Protein AF-A0A7V5J1B9-F1 (afdb_monomer)

Secondary structure (DSSP, 8-state):
-HHHHTSPTT-EEEEE-PPPPSSHHHHHH-GGGG-TT------HHHHHHHHHHTT-EEEEEETTTEEEEE---

Foldseek 3Di:
DVVLVPADAFGKDKFWAAAADPDPVRNVPDPVVVPPVDDDHDHPVNVQVVQVVSQWHFPDDDPRTMTMITRHD

Radius of gyration: 13.91 Å; Cα contacts (8 Å, |Δi|>4): 96; chains: 1; bounding box: 31×19×36 Å

Solvent-accessible surface area (backbone at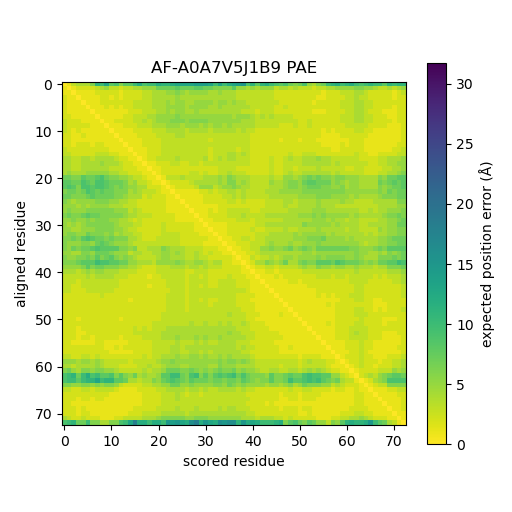oms only — not comparable to full-atom values): 4437 Å² total; per-residue (Å²): 100,70,74,58,66,73,46,55,72,64,26,76,49,78,48,80,52,74,52,72,60,92,45,68,70,60,40,71,71,35,66,71,77,70,38,88,88,60,88,81,89,56,48,77,66,52,51,46,52,53,22,57,75,52,65,29,41,71,74,47,70,52,79,69,36,33,39,33,33,33,27,70,115

Nearest PDB structures (foldseek):
  8zc7-assembly1_A  TM=7.137E-01  e=3.635E-01  Streptomyces caespitosus
  8bii-assembly3_G-2  TM=6.703E-01  e=2.465E-01  Photorhabdus laumondii subsp. laumondii TTO1
  2vz9-assembly1_B  TM=6.816E-01  e=6.508E-01  Sus scrofa
  3l8d-assembly1_A-2  TM=5.597E-01  e=6.100E-01  Bacillus thuringiensis str. Al Hakam
  3i64-assembly1_A  TM=5.803E-01  e=1.610E+00  Streptomyces carzinostaticus subsp. neocarzinostaticus

Structure (mmCIF, N/CA/C/O backbone):
data_AF-A0A7V5J1B9-F1
#
_entry.id   AF-A0A7V5J1B9-F1
#
loop_
_atom_site.group_PDB
_atom_site.id
_atom_site.type_symbol
_atom_site.label_atom_id
_atom_site.label_alt_id
_atom_site.label_comp_id
_atom_site.label_asym_id
_atom_site.label_entity_id
_atom_site.label_seq_id
_atom_site.pdbx_PDB_ins_code
_atom_site.Cartn_x
_atom_site.Cartn_y
_atom_site.Cartn_z
_atom_site.occupancy
_atom_site.B_iso_or_equiv
_atom_site.auth_seq_id
_atom_site.auth_comp_id
_atom_site.auth_asym_id
_atom_site.auth_atom_id
_atom_site.pdbx_PDB_model_num
ATOM 1 N N . GLU A 1 1 ? -12.669 2.259 0.481 1.00 76.56 1 GLU A N 1
ATOM 2 C CA . GLU A 1 1 ? -13.672 2.468 1.548 1.00 76.56 1 GLU A CA 1
ATOM 3 C C . GLU A 1 1 ? -14.134 1.152 2.168 1.00 76.56 1 GLU A C 1
ATOM 5 O O . GLU A 1 1 ? -14.036 1.028 3.378 1.00 76.56 1 GLU A O 1
ATOM 10 N N . GLU A 1 2 ? -14.516 0.140 1.380 1.00 94.69 2 GLU A N 1
ATOM 11 C CA . GLU A 1 2 ? -15.010 -1.159 1.890 1.00 94.69 2 GLU A CA 1
ATOM 12 C C . GLU A 1 2 ? -14.083 -1.844 2.913 1.00 94.69 2 GLU A C 1
ATOM 14 O O . GLU A 1 2 ? -14.499 -2.110 4.040 1.00 94.69 2 GLU A O 1
ATOM 19 N N . LEU A 1 3 ? -12.805 -2.064 2.571 1.00 96.44 3 LEU A N 1
ATOM 20 C CA . LEU A 1 3 ? -11.847 -2.713 3.482 1.00 96.44 3 LEU A CA 1
ATOM 21 C C . LEU A 1 3 ? -11.605 -1.903 4.765 1.00 96.44 3 LEU A C 1
ATOM 23 O O . LEU A 1 3 ? -11.493 -2.480 5.840 1.00 96.44 3 LEU A O 1
ATOM 27 N N . ALA A 1 4 ? -11.549 -0.572 4.668 1.00 96.00 4 ALA A N 1
ATOM 28 C CA . ALA A 1 4 ? -11.372 0.309 5.826 1.00 96.00 4 ALA A CA 1
ATOM 29 C C . ALA A 1 4 ? -12.623 0.336 6.728 1.00 96.00 4 ALA A C 1
ATOM 31 O O . ALA A 1 4 ? -12.521 0.409 7.957 1.00 96.00 4 ALA A O 1
ATOM 32 N N . GLY A 1 5 ? -13.809 0.243 6.121 1.00 96.31 5 GLY A N 1
ATOM 33 C CA . GLY A 1 5 ? -15.089 0.140 6.816 1.00 96.31 5 GLY A CA 1
ATOM 34 C C . GLY A 1 5 ? -15.239 -1.166 7.595 1.00 96.31 5 GLY A C 1
ATOM 35 O O . GLY A 1 5 ? -15.819 -1.158 8.675 1.00 96.31 5 GLY A O 1
ATOM 36 N N . ALA A 1 6 ? -14.651 -2.259 7.100 1.00 97.12 6 ALA A N 1
ATOM 37 C CA . ALA A 1 6 ? -14.679 -3.565 7.758 1.00 97.12 6 ALA A CA 1
ATOM 38 C C . ALA A 1 6 ? -13.756 -3.677 8.991 1.00 97.12 6 ALA A C 1
ATOM 40 O O . ALA A 1 6 ? -13.850 -4.648 9.741 1.00 97.12 6 ALA A O 1
ATOM 41 N N . LEU A 1 7 ? -12.858 -2.712 9.216 1.00 97.56 7 LEU A N 1
ATOM 42 C CA . LEU A 1 7 ? -11.974 -2.706 10.383 1.00 97.56 7 LEU A CA 1
ATOM 43 C C . LEU A 1 7 ? -12.685 -2.159 11.625 1.00 97.56 7 LEU A C 1
ATOM 45 O O . LEU A 1 7 ? -13.306 -1.092 11.583 1.00 97.56 7 LEU A O 1
ATOM 49 N N . ASN A 1 8 ? -12.483 -2.825 12.762 1.00 97.31 8 ASN A N 1
ATOM 50 C CA . ASN A 1 8 ? -12.743 -2.236 14.076 1.00 97.31 8 ASN A CA 1
ATOM 51 C C . ASN A 1 8 ? -11.756 -1.089 14.366 1.00 97.31 8 ASN A C 1
ATOM 53 O O . ASN A 1 8 ? -10.676 -1.030 13.772 1.00 97.31 8 ASN A O 1
ATOM 57 N N . GLN A 1 9 ? -12.107 -0.208 15.306 1.00 97.00 9 GLN A N 1
ATOM 58 C CA . GLN A 1 9 ? -11.178 0.792 15.845 1.00 97.00 9 GLN A CA 1
ATOM 59 C C . GLN A 1 9 ? -9.921 0.120 16.412 1.00 97.00 9 GLN A C 1
ATOM 61 O O . GLN A 1 9 ? -10.012 -0.932 17.047 1.00 97.00 9 GLN A O 1
ATOM 66 N N . GLY A 1 10 ? -8.749 0.695 16.134 1.00 97.12 10 GLY A N 1
ATOM 67 C CA . GLY A 1 10 ? -7.450 0.088 16.445 1.00 97.12 10 GLY A CA 1
ATOM 68 C C . GLY A 1 10 ? -7.062 -1.090 15.538 1.00 97.12 10 GLY A C 1
ATOM 69 O O . GLY A 1 10 ? -6.058 -1.759 15.777 1.00 97.12 10 GLY A O 1
ATOM 70 N N . GLY A 1 11 ? -7.870 -1.401 14.519 1.00 97.50 11 GLY A N 1
ATOM 71 C CA . GLY A 1 11 ? -7.642 -2.511 13.600 1.00 97.50 11 GLY A CA 1
ATOM 72 C C . GLY A 1 11 ? -6.496 -2.261 12.619 1.00 97.50 11 GLY A C 1
ATOM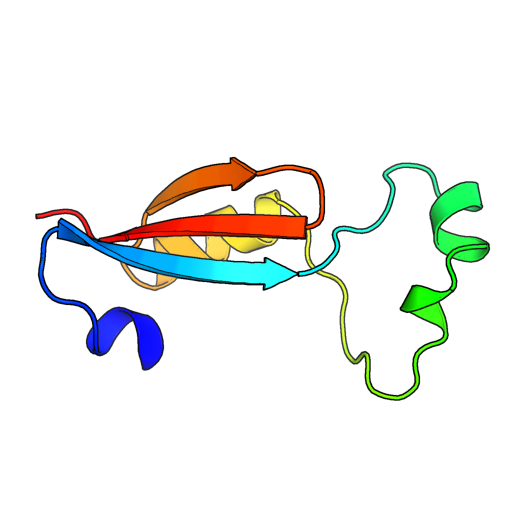 73 O O . GLY A 1 11 ? -6.138 -1.122 12.314 1.00 97.50 11 GLY A O 1
ATOM 74 N N . TYR A 1 12 ? -5.954 -3.349 12.070 1.00 97.50 12 TYR A N 1
ATOM 75 C CA . TYR A 1 12 ? -4.875 -3.312 11.084 1.00 97.50 12 TYR A CA 1
ATOM 76 C C . TYR A 1 12 ? -5.329 -3.888 9.747 1.00 97.50 12 TYR A C 1
ATOM 78 O O . TYR A 1 12 ? -5.996 -4.921 9.700 1.00 97.50 12 TYR A O 1
ATOM 86 N N . LEU A 1 13 ? -4.897 -3.254 8.659 1.00 97.62 13 LEU A N 1
ATOM 87 C CA . LEU A 1 13 ? -5.016 -3.776 7.300 1.00 97.62 13 LEU A CA 1
ATOM 88 C C . LEU A 1 13 ? -3.613 -3.927 6.718 1.00 97.62 13 LEU A C 1
ATOM 90 O O . LEU A 1 13 ? -2.824 -2.987 6.741 1.00 97.62 13 LEU A O 1
ATOM 94 N N . ILE A 1 14 ? -3.294 -5.110 6.202 1.00 96.75 14 ILE A N 1
ATOM 95 C CA . ILE A 1 14 ? -1.979 -5.420 5.636 1.00 96.75 14 ILE A CA 1
ATOM 96 C C . ILE A 1 14 ? -2.172 -5.701 4.152 1.00 96.75 14 ILE A C 1
ATOM 98 O O . ILE A 1 14 ? -2.898 -6.623 3.786 1.00 96.75 14 ILE A O 1
ATOM 102 N N . VAL A 1 15 ? -1.532 -4.901 3.304 1.00 95.69 15 VAL A N 1
ATOM 103 C CA . VAL A 1 15 ? -1.609 -5.035 1.846 1.00 95.69 15 VAL A CA 1
ATOM 104 C C . VAL A 1 15 ? -0.227 -5.363 1.309 1.00 95.69 15 VAL A C 1
ATOM 106 O O . VAL A 1 15 ? 0.737 -4.654 1.592 1.00 95.69 15 VAL A O 1
ATOM 109 N N . MET A 1 16 ? -0.136 -6.431 0.521 1.00 94.00 16 MET A N 1
ATOM 110 C CA . MET A 1 16 ? 1.073 -6.773 -0.220 1.00 94.00 16 MET A CA 1
ATOM 111 C C . MET A 1 16 ? 0.999 -6.152 -1.618 1.00 94.00 16 MET A C 1
ATOM 113 O O . MET A 1 16 ? 0.009 -6.324 -2.323 1.00 94.00 16 MET A O 1
ATOM 117 N N . THR A 1 17 ? 2.031 -5.418 -2.012 1.00 90.94 17 THR A N 1
ATOM 118 C CA . THR A 1 17 ? 2.160 -4.783 -3.330 1.00 90.94 17 THR A CA 1
ATOM 119 C C . THR A 1 17 ? 3.623 -4.516 -3.607 1.00 90.94 17 THR A C 1
ATOM 121 O O . THR A 1 17 ? 4.304 -4.060 -2.708 1.00 90.94 17 THR A O 1
ATOM 124 N N . GLN A 1 18 ? 4.115 -4.714 -4.827 1.00 90.31 18 GLN A N 1
ATOM 125 C CA . GLN A 1 18 ? 5.506 -4.390 -5.148 1.00 90.31 18 GLN A CA 1
ATOM 126 C C . GLN A 1 18 ? 5.622 -2.949 -5.656 1.00 90.31 18 GLN A C 1
ATOM 128 O O . GLN A 1 18 ? 4.936 -2.571 -6.608 1.00 90.31 18 GLN A O 1
ATOM 133 N N . PHE A 1 19 ? 6.468 -2.137 -5.022 1.00 91.25 19 PHE A N 1
ATOM 134 C CA . PHE A 1 19 ? 6.688 -0.759 -5.459 1.00 91.25 19 PHE A CA 1
ATOM 135 C C . PHE A 1 19 ? 7.670 -0.689 -6.635 1.00 91.25 19 PHE A C 1
ATOM 137 O O . PHE A 1 19 ? 8.659 -1.424 -6.646 1.00 91.25 19 PHE A O 1
ATOM 144 N N . PRO A 1 20 ? 7.433 0.197 -7.622 1.00 90.19 20 PRO A N 1
ATOM 145 C CA . PRO A 1 20 ? 8.377 0.403 -8.707 1.00 90.19 20 PRO A CA 1
ATOM 146 C C . PRO A 1 20 ? 9.692 0.980 -8.174 1.00 90.19 20 PRO A C 1
ATOM 148 O O . PRO A 1 20 ? 9.708 1.780 -7.233 1.00 90.19 20 PRO A O 1
ATOM 151 N N . SER A 1 21 ? 10.797 0.593 -8.814 1.00 87.75 21 SER A N 1
ATOM 152 C CA . SER A 1 21 ? 12.102 1.213 -8.577 1.00 87.75 21 SER A CA 1
ATOM 153 C C . SER A 1 21 ? 12.050 2.721 -8.846 1.00 87.75 21 SER A C 1
ATOM 155 O O . SER A 1 21 ? 11.276 3.190 -9.677 1.00 87.75 21 SER A O 1
ATOM 157 N N . LYS A 1 22 ? 12.913 3.483 -8.165 1.00 86.19 22 LYS A N 1
ATOM 158 C CA . LYS A 1 22 ? 13.108 4.917 -8.435 1.00 86.19 22 LYS A CA 1
ATOM 159 C C . LYS A 1 22 ? 13.960 5.189 -9.682 1.00 86.19 22 LYS A C 1
ATOM 161 O O . LYS A 1 22 ? 14.029 6.336 -10.101 1.00 86.19 22 LYS A O 1
ATOM 166 N N . SER A 1 23 ? 14.649 4.176 -10.211 1.00 93.25 23 SER A N 1
ATOM 167 C CA . SER A 1 23 ? 15.404 4.268 -11.467 1.00 93.25 23 SER A CA 1
ATOM 168 C C . SER A 1 23 ? 14.517 3.822 -12.620 1.00 93.25 23 SER A C 1
ATOM 170 O O . SER A 1 23 ? 13.940 2.731 -12.575 1.00 93.25 23 SER A O 1
ATOM 172 N N . ASP A 1 24 ? 14.460 4.653 -13.655 1.00 91.94 24 ASP A N 1
ATOM 173 C CA . ASP A 1 24 ? 13.716 4.364 -14.876 1.00 91.94 24 ASP A CA 1
ATOM 174 C C . ASP A 1 24 ? 14.291 3.131 -15.578 1.00 91.94 24 ASP A C 1
ATOM 176 O O . ASP A 1 24 ? 13.536 2.272 -16.020 1.00 91.94 24 ASP A O 1
ATOM 180 N N . GLU A 1 25 ? 15.615 2.973 -15.609 1.00 95.19 25 GLU A N 1
ATOM 181 C CA . GLU A 1 25 ? 16.276 1.807 -16.203 1.00 95.19 25 GLU A CA 1
ATOM 182 C C . GLU A 1 25 ? 15.855 0.514 -15.496 1.00 95.19 25 GLU A C 1
ATOM 184 O O . GLU A 1 25 ? 15.449 -0.455 -16.141 1.00 95.19 25 GLU A O 1
ATOM 189 N N . ALA A 1 26 ? 15.885 0.522 -14.161 1.00 93.00 26 ALA A N 1
ATOM 190 C CA . ALA A 1 26 ? 15.465 -0.617 -13.354 1.00 93.00 26 ALA A CA 1
ATOM 191 C C . ALA A 1 26 ? 13.963 -0.905 -13.508 1.00 93.00 26 ALA A C 1
ATOM 193 O O . ALA A 1 26 ? 13.565 -2.066 -13.558 1.00 93.00 26 ALA A O 1
ATOM 194 N N . PHE A 1 27 ? 13.122 0.129 -13.607 1.00 91.94 27 PHE A N 1
ATOM 195 C CA . PHE A 1 27 ? 11.688 -0.034 -13.850 1.00 91.94 27 PHE A CA 1
ATOM 196 C C . PHE A 1 27 ? 11.394 -0.597 -15.249 1.00 91.94 27 PHE A C 1
ATOM 198 O O . PHE A 1 27 ? 10.515 -1.448 -15.407 1.00 91.94 27 PHE A O 1
ATOM 205 N N . LEU A 1 28 ? 12.140 -0.166 -16.268 1.00 92.94 28 LEU A N 1
ATOM 206 C CA . LEU A 1 28 ? 11.986 -0.646 -17.639 1.00 92.94 28 LEU A CA 1
ATOM 207 C C . LEU A 1 28 ? 12.378 -2.124 -17.779 1.00 92.94 28 LEU A C 1
ATOM 209 O O . LEU A 1 28 ? 11.688 -2.856 -18.494 1.00 92.94 28 LEU A O 1
ATOM 213 N N . ASP A 1 29 ? 13.412 -2.587 -17.079 1.00 94.75 29 ASP A N 1
ATOM 214 C CA . ASP A 1 29 ? 13.824 -3.999 -17.110 1.00 94.75 29 ASP A CA 1
ATOM 215 C C . ASP A 1 29 ? 12.965 -4.910 -16.207 1.00 94.75 29 ASP A C 1
ATOM 217 O O . ASP A 1 29 ? 12.897 -6.132 -16.377 1.00 94.75 29 ASP A O 1
ATOM 221 N N . TRP A 1 30 ? 12.220 -4.329 -15.268 1.00 93.06 30 TRP A N 1
ATOM 222 C CA . TRP A 1 30 ? 11.458 -5.077 -14.275 1.00 93.06 30 TRP A CA 1
ATOM 223 C C . TRP A 1 30 ? 10.399 -6.008 -14.889 1.00 93.06 30 TRP A C 1
ATOM 225 O O . TRP A 1 30 ? 9.584 -5.621 -15.731 1.00 93.06 30 TRP A O 1
ATOM 235 N N . TRP A 1 31 ? 10.387 -7.270 -14.449 1.00 91.62 31 TRP A N 1
ATOM 236 C CA . TRP A 1 31 ? 9.434 -8.280 -14.921 1.00 91.62 31 TRP A CA 1
ATOM 237 C C . TRP A 1 31 ?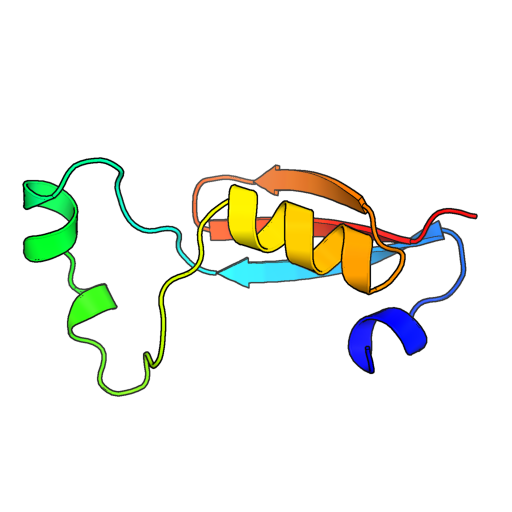 7.985 -7.929 -14.564 1.00 91.62 31 TRP A C 1
ATOM 239 O O . TRP A 1 31 ? 7.093 -8.179 -15.369 1.00 91.62 31 TRP A O 1
ATOM 249 N N . TYR A 1 32 ? 7.752 -7.297 -13.409 1.00 90.88 32 TYR A N 1
ATOM 250 C CA . TYR A 1 32 ? 6.400 -7.017 -12.918 1.00 90.88 32 TYR A CA 1
ATOM 251 C C . TYR A 1 32 ? 5.661 -5.992 -13.792 1.00 90.88 32 TYR A C 1
ATOM 253 O O . TYR A 1 32 ? 4.447 -6.062 -13.939 1.00 90.88 32 TYR A O 1
ATOM 261 N N . ARG A 1 33 ? 6.401 -5.114 -14.489 1.00 91.88 33 ARG A N 1
ATOM 262 C CA . ARG A 1 33 ? 5.878 -4.225 -15.546 1.00 91.88 33 ARG A CA 1
ATOM 263 C C . ARG A 1 33 ? 5.248 -4.969 -16.721 1.00 91.88 33 ARG A C 1
ATOM 265 O O . ARG A 1 33 ? 4.392 -4.418 -17.404 1.00 91.88 33 ARG A O 1
ATOM 272 N N . ARG A 1 34 ? 5.710 -6.189 -16.986 1.00 91.88 34 ARG A N 1
ATOM 273 C CA . ARG A 1 34 ? 5.292 -7.020 -18.121 1.00 91.88 34 ARG A CA 1
ATOM 274 C C . ARG A 1 34 ? 4.211 -8.034 -17.743 1.00 91.88 34 ARG A C 1
ATOM 276 O O . ARG A 1 34 ? 3.765 -8.780 -18.609 1.00 91.88 34 ARG A O 1
ATOM 283 N N . ASP A 1 35 ? 3.811 -8.079 -16.475 1.00 92.50 35 ASP A N 1
ATOM 284 C CA . ASP A 1 35 ? 2.733 -8.945 -16.0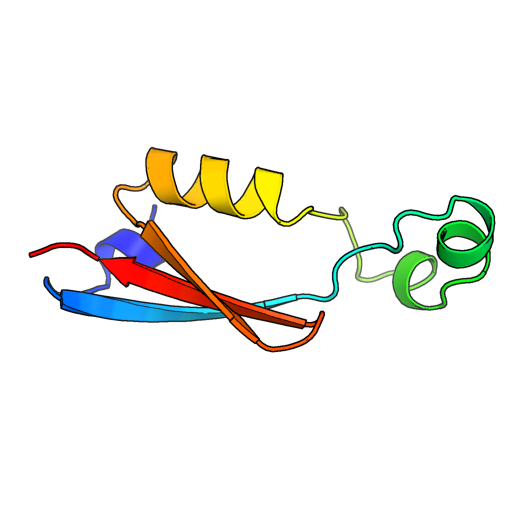17 1.00 92.50 35 ASP A CA 1
ATOM 285 C C . ASP A 1 35 ? 1.395 -8.445 -16.582 1.00 92.50 35 ASP A C 1
ATOM 287 O O . ASP A 1 35 ? 0.964 -7.328 -16.307 1.00 92.50 35 ASP A O 1
ATOM 291 N N . VAL A 1 36 ? 0.734 -9.280 -17.386 1.00 93.12 36 VAL A N 1
ATOM 292 C CA . VAL A 1 36 ? -0.532 -8.941 -18.060 1.00 93.12 36 VAL A CA 1
ATOM 293 C C . VAL A 1 36 ? -1.700 -8.744 -17.096 1.00 93.12 36 VAL A C 1
ATOM 295 O O . VAL A 1 36 ? -2.717 -8.171 -17.477 1.00 93.12 36 VAL A O 1
ATOM 298 N N . THR A 1 37 ? -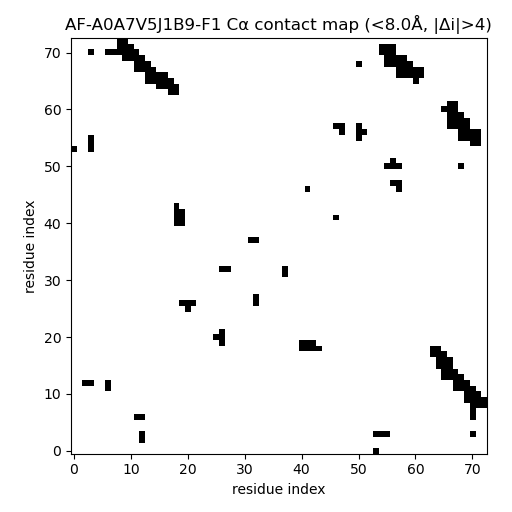1.577 -9.229 -15.860 1.00 92.31 37 THR A N 1
ATOM 299 C CA . THR A 1 37 ? -2.572 -9.011 -14.805 1.00 92.31 37 THR A CA 1
ATOM 300 C C . THR A 1 37 ? -2.376 -7.668 -14.103 1.00 92.31 37 THR A C 1
ATOM 302 O O . THR A 1 37 ? -3.262 -7.215 -13.376 1.00 92.31 37 THR A O 1
ATOM 305 N N . HIS A 1 38 ? -1.234 -7.008 -14.321 1.00 87.88 38 HIS A N 1
ATOM 306 C CA . HIS A 1 38 ? -0.905 -5.755 -13.671 1.00 87.88 38 HIS A CA 1
ATOM 307 C C . HIS A 1 38 ? -1.513 -4.564 -14.418 1.00 87.88 38 HIS A C 1
ATOM 309 O O . HIS A 1 38 ? -1.226 -4.324 -15.588 1.00 87.88 38 HIS A O 1
ATOM 315 N N . ILE A 1 39 ? -2.349 -3.793 -13.721 1.00 87.88 39 ILE A N 1
ATOM 316 C CA . ILE A 1 39 ? -3.079 -2.662 -14.313 1.00 87.88 39 ILE A CA 1
ATOM 317 C C . ILE A 1 39 ? -2.342 -1.335 -14.080 1.00 87.88 39 ILE A C 1
ATOM 319 O O . ILE A 1 39 ? -2.216 -0.539 -15.007 1.00 87.88 39 ILE A O 1
ATOM 323 N N . SER A 1 40 ? -1.849 -1.095 -12.858 1.00 90.31 40 SER A N 1
ATOM 324 C CA . SER A 1 40 ? -1.267 0.193 -12.454 1.00 90.31 40 SER A CA 1
ATOM 325 C C . SER A 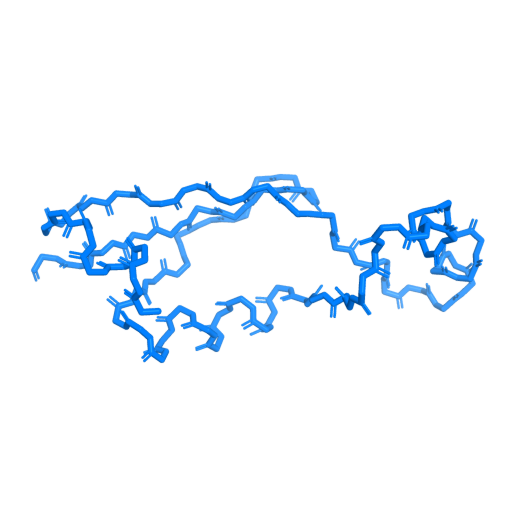1 40 ? -0.276 0.057 -11.303 1.00 90.31 40 SER A C 1
ATOM 327 O O . SER A 1 40 ? -0.539 -0.644 -10.325 1.00 90.31 40 SER A O 1
ATOM 329 N N . PHE A 1 41 ? 0.798 0.847 -11.365 1.00 90.75 41 PHE A N 1
ATOM 330 C CA . PHE A 1 41 ? 1.799 0.948 -10.306 1.00 90.75 41 PHE A CA 1
ATOM 331 C C . PHE A 1 41 ? 1.447 2.039 -9.298 1.00 90.75 41 PHE A C 1
ATOM 333 O O . PHE A 1 41 ? 1.069 3.155 -9.656 1.00 90.75 41 PHE A O 1
ATOM 340 N N . PHE A 1 42 ? 1.651 1.731 -8.023 1.00 92.25 42 PHE A N 1
ATOM 341 C CA . PHE A 1 42 ? 1.495 2.673 -6.923 1.00 92.25 42 PHE A CA 1
ATOM 342 C C . PHE A 1 42 ? 2.845 2.966 -6.288 1.00 92.25 42 PHE A C 1
ATOM 344 O O . PHE A 1 42 ? 3.763 2.156 -6.349 1.00 92.25 42 PHE A O 1
ATOM 351 N N . SER A 1 43 ? 2.952 4.121 -5.642 1.00 91.69 43 SER A N 1
ATOM 352 C CA . SER A 1 43 ? 4.117 4.483 -4.840 1.00 91.69 43 SER A CA 1
ATOM 353 C C . SER A 1 43 ? 3.770 4.471 -3.348 1.00 91.69 43 SER A C 1
ATOM 355 O O . SER A 1 43 ? 2.590 4.580 -2.992 1.00 91.69 43 SER A O 1
ATOM 357 N N . PRO A 1 44 ? 4.777 4.469 -2.460 1.00 92.12 44 PRO A N 1
ATOM 358 C CA . PRO A 1 44 ? 4.582 4.755 -1.039 1.00 92.12 44 PRO A CA 1
ATOM 359 C C . PRO A 1 44 ? 3.729 6.007 -0.775 1.00 92.12 44 PRO A C 1
ATOM 361 O O . PRO A 1 44 ? 2.870 6.019 0.106 1.00 92.12 44 PRO A O 1
ATOM 364 N N . ARG A 1 45 ? 3.915 7.058 -1.585 1.00 93.62 45 ARG A N 1
ATOM 365 C CA . ARG A 1 45 ? 3.141 8.302 -1.491 1.00 93.62 45 ARG A CA 1
ATOM 366 C C . ARG A 1 45 ? 1.677 8.096 -1.870 1.00 93.62 45 ARG A C 1
ATOM 368 O O . ARG A 1 45 ? 0.803 8.645 -1.206 1.00 93.62 45 ARG A O 1
ATOM 375 N N . SER A 1 46 ? 1.406 7.304 -2.905 1.00 94.69 46 SER A N 1
ATOM 376 C CA . SER A 1 46 ? 0.039 6.954 -3.306 1.00 94.69 46 SER A CA 1
ATOM 377 C C . SER A 1 46 ? -0.693 6.251 -2.160 1.00 94.69 46 SER A C 1
ATOM 379 O O . SER A 1 46 ? -1.827 6.601 -1.856 1.00 94.69 46 SER A O 1
ATOM 381 N N . PHE 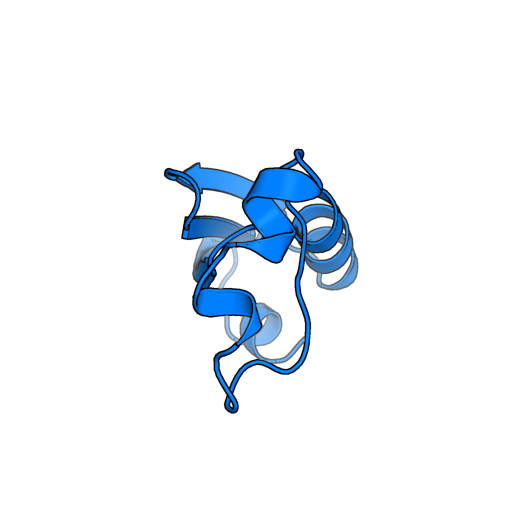A 1 47 ? -0.016 5.328 -1.470 1.00 95.12 47 PHE A N 1
ATOM 382 C CA . PHE A 1 47 ? -0.554 4.633 -0.298 1.00 95.12 47 PHE A CA 1
ATOM 383 C C . PHE A 1 47 ? -0.842 5.572 0.877 1.00 95.12 47 PHE A C 1
ATOM 385 O O . PHE A 1 47 ? -1.893 5.445 1.498 1.00 95.12 47 PHE A O 1
ATOM 392 N N . ALA A 1 48 ? 0.034 6.544 1.149 1.00 95.38 48 ALA A N 1
ATOM 393 C CA . ALA A 1 48 ? -0.209 7.554 2.182 1.00 95.38 48 ALA A CA 1
ATOM 394 C C . ALA A 1 48 ? -1.450 8.414 1.879 1.00 95.38 48 ALA A C 1
ATOM 396 O O . ALA A 1 48 ? -2.276 8.642 2.761 1.00 95.38 48 ALA A O 1
ATOM 397 N N . ILE A 1 49 ? -1.613 8.841 0.621 1.00 96.81 49 ILE A N 1
ATOM 398 C CA . ILE A 1 49 ? -2.795 9.595 0.183 1.00 96.81 49 ILE A CA 1
ATOM 399 C C . ILE A 1 49 ? -4.048 8.725 0.323 1.00 96.81 49 ILE A C 1
ATOM 401 O O . ILE A 1 49 ? -4.996 9.143 0.984 1.00 96.81 49 ILE A O 1
ATOM 405 N N . MET A 1 50 ? -4.036 7.496 -0.208 1.00 95.62 50 MET A N 1
ATOM 406 C CA . MET A 1 50 ? -5.173 6.575 -0.093 1.00 95.62 50 MET A CA 1
ATOM 407 C C . MET A 1 50 ? -5.564 6.329 1.365 1.00 95.62 50 MET A C 1
ATOM 409 O O . MET A 1 50 ? -6.746 6.413 1.683 1.00 95.62 50 MET A O 1
ATOM 413 N N . ALA A 1 51 ? -4.595 6.096 2.258 1.00 96.75 51 ALA A N 1
ATOM 414 C CA . ALA A 1 51 ? -4.852 5.912 3.685 1.00 96.75 51 ALA A CA 1
ATOM 415 C C . ALA A 1 51 ? -5.652 7.090 4.259 1.00 96.75 51 ALA A C 1
ATOM 417 O O . ALA A 1 51 ? -6.747 6.889 4.785 1.00 96.75 51 ALA A O 1
ATOM 418 N N . SER A 1 52 ? -5.157 8.317 4.050 1.00 96.62 52 SER A N 1
ATOM 419 C CA . SER A 1 52 ? -5.813 9.530 4.551 1.00 96.62 52 SER A CA 1
ATOM 420 C C . SER A 1 52 ? -7.231 9.712 4.005 1.00 96.62 52 SER A C 1
ATOM 422 O O . SER A 1 52 ? -8.115 10.142 4.740 1.00 96.62 52 SER A O 1
ATOM 424 N N . THR A 1 53 ? -7.484 9.322 2.749 1.00 97.12 53 THR A N 1
ATOM 425 C CA . THR A 1 53 ? -8.818 9.451 2.139 1.00 97.12 53 THR A CA 1
ATOM 426 C C . THR A 1 53 ? -9.858 8.503 2.729 1.00 97.12 53 THR A C 1
ATOM 428 O O . THR A 1 53 ? -11.045 8.786 2.626 1.00 97.12 53 THR A O 1
ATOM 431 N N . VAL A 1 54 ? -9.440 7.403 3.365 1.00 96.62 54 VAL A N 1
ATOM 432 C CA . VAL A 1 54 ? -10.353 6.407 3.956 1.00 96.62 54 VAL A CA 1
ATOM 433 C C . VAL A 1 54 ? -10.248 6.315 5.482 1.00 96.62 54 VAL A C 1
ATOM 435 O O . VAL A 1 54 ? -10.698 5.332 6.067 1.00 96.62 54 VAL A O 1
ATOM 438 N N . GLY A 1 55 ? -9.651 7.320 6.133 1.00 96.50 55 GLY A N 1
ATOM 439 C CA . GLY A 1 55 ? -9.525 7.374 7.594 1.00 96.50 55 GLY A CA 1
ATOM 440 C C . GLY A 1 55 ? -8.558 6.340 8.180 1.00 96.50 55 GLY A C 1
ATOM 441 O O . GLY A 1 55 ? -8.742 5.897 9.311 1.00 96.50 55 GLY A O 1
ATOM 442 N N . LEU A 1 56 ? -7.553 5.927 7.407 1.00 97.88 56 LEU A N 1
ATOM 443 C CA . LEU A 1 56 ? -6.468 5.061 7.861 1.00 97.88 56 LEU A CA 1
ATOM 444 C C . LEU A 1 56 ? -5.144 5.826 7.900 1.00 97.88 56 LEU A C 1
ATOM 446 O O . LEU A 1 56 ? -4.953 6.836 7.224 1.00 97.88 56 LEU A O 1
ATOM 450 N N . GLU A 1 57 ? -4.187 5.269 8.627 1.00 97.56 57 GLU A N 1
ATOM 451 C CA . GLU A 1 57 ? -2.809 5.746 8.684 1.00 97.56 57 GLU A CA 1
ATOM 452 C C . GLU A 1 57 ? -1.863 4.664 8.170 1.00 97.56 57 GLU A C 1
ATOM 454 O O . GLU A 1 57 ? -2.036 3.483 8.475 1.00 97.56 57 GLU A O 1
ATOM 459 N N . VAL A 1 58 ? -0.838 5.045 7.403 1.00 96.94 58 VAL A N 1
ATOM 460 C CA . VAL A 1 58 ? 0.252 4.120 7.059 1.00 96.94 58 VAL A CA 1
ATOM 461 C C . VAL A 1 58 ? 1.185 4.026 8.260 1.00 96.94 58 VAL A C 1
ATOM 463 O O . VAL A 1 58 ? 1.923 4.964 8.545 1.00 96.94 58 VAL A O 1
ATOM 466 N N . LEU A 1 59 ? 1.175 2.885 8.946 1.00 96.06 59 LEU A N 1
ATOM 467 C CA . LEU A 1 59 ? 2.003 2.662 10.128 1.00 96.06 59 LEU A CA 1
ATOM 468 C C . LEU A 1 59 ? 3.448 2.329 9.753 1.00 96.06 59 LEU A C 1
ATOM 470 O O . LEU A 1 59 ? 4.390 2.841 10.351 1.00 96.06 59 LEU A O 1
ATOM 474 N N . LYS A 1 60 ? 3.629 1.424 8.787 1.00 94.00 60 LYS A N 1
ATOM 475 C CA . LYS A 1 60 ? 4.953 1.012 8.312 1.00 94.00 60 LYS A CA 1
ATOM 476 C C . LYS A 1 60 ? 4.889 0.371 6.937 1.00 94.00 60 LYS A C 1
ATOM 478 O O . LYS A 1 60 ? 3.888 -0.240 6.565 1.00 94.00 60 LYS A O 1
ATOM 483 N N . GLN A 1 61 ? 6.003 0.465 6.228 1.00 91.62 61 GLN A N 1
ATOM 484 C CA . GLN A 1 61 ? 6.292 -0.354 5.059 1.00 91.62 61 GLN A CA 1
ATOM 485 C C . GLN A 1 61 ? 7.305 -1.413 5.482 1.00 91.62 61 GLN A C 1
ATOM 487 O O . GLN A 1 61 ? 8.293 -1.096 6.147 1.00 91.62 61 GLN A O 1
ATOM 492 N N . LEU A 1 62 ? 7.013 -2.672 5.178 1.00 89.06 62 LEU A N 1
ATOM 493 C CA . LEU A 1 62 ? 7.917 -3.786 5.424 1.00 89.06 62 LEU A CA 1
ATOM 494 C C . L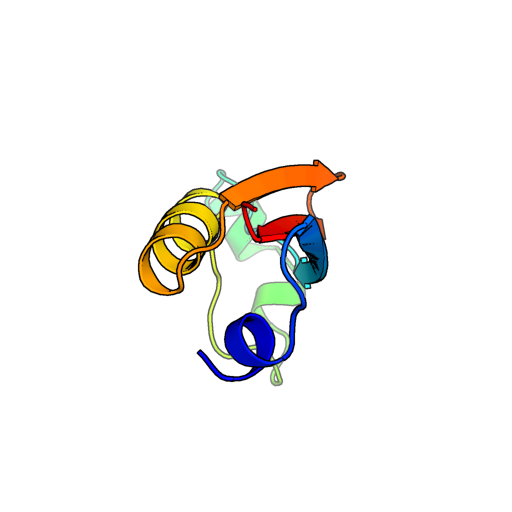EU A 1 62 ? 8.480 -4.221 4.077 1.00 89.06 62 LEU A C 1
ATOM 496 O O . LEU A 1 62 ? 7.726 -4.645 3.199 1.00 89.06 62 LEU A O 1
ATOM 500 N N . ASN A 1 63 ? 9.801 -4.119 3.939 1.00 84.56 63 ASN A N 1
ATOM 501 C CA . ASN A 1 63 ? 10.504 -4.317 2.673 1.00 84.56 63 ASN A CA 1
ATOM 502 C C . ASN A 1 63 ? 9.894 -3.445 1.553 1.00 84.56 63 ASN A C 1
ATOM 504 O O . ASN A 1 63 ? 9.184 -2.473 1.814 1.00 84.56 63 ASN A O 1
ATOM 508 N N . ASP A 1 64 ? 10.141 -3.817 0.300 1.00 80.56 64 ASP A N 1
ATOM 509 C CA . ASP A 1 64 ? 9.590 -3.119 -0.867 1.00 80.56 64 ASP A CA 1
ATOM 510 C C . ASP A 1 64 ? 8.218 -3.663 -1.294 1.00 80.56 64 ASP A C 1
ATOM 512 O O . ASP A 1 64 ? 7.749 -3.348 -2.394 1.00 80.56 64 ASP A O 1
ATOM 516 N N . ASN A 1 65 ? 7.597 -4.526 -0.471 1.00 88.44 65 ASN A N 1
ATOM 517 C CA . ASN A 1 65 ? 6.418 -5.275 -0.888 1.00 88.44 65 ASN A CA 1
ATOM 518 C C . ASN A 1 65 ? 5.215 -5.319 0.070 1.00 88.44 65 ASN A C 1
ATOM 520 O O . ASN A 1 65 ? 4.203 -5.921 -0.288 1.00 88.44 65 ASN A O 1
ATOM 524 N N . VAL A 1 66 ? 5.276 -4.731 1.268 1.00 94.31 66 VAL A N 1
ATOM 525 C CA . VAL A 1 66 ? 4.160 -4.781 2.230 1.00 94.31 66 VAL A CA 1
ATOM 526 C C . VAL A 1 66 ? 3.908 -3.415 2.856 1.00 94.31 66 VAL A C 1
ATOM 528 O O . VAL A 1 66 ? 4.826 -2.753 3.336 1.00 94.31 66 VAL A O 1
ATOM 531 N N . VAL A 1 67 ? 2.636 -3.026 2.928 1.00 96.75 67 VAL A N 1
ATOM 532 C CA . VAL A 1 67 ? 2.169 -1.823 3.623 1.00 96.75 67 VAL A CA 1
ATOM 533 C C . VAL A 1 67 ? 1.227 -2.217 4.747 1.00 96.75 67 VAL A C 1
ATOM 535 O O . VAL A 1 67 ? 0.257 -2.944 4.536 1.00 96.75 67 VAL A O 1
ATOM 538 N N . VAL A 1 68 ? 1.511 -1.716 5.944 1.00 97.25 68 VAL A N 1
ATOM 539 C CA . VAL A 1 68 ? 0.660 -1.885 7.120 1.00 97.25 68 VAL A CA 1
ATOM 540 C C . VAL A 1 68 ? -0.07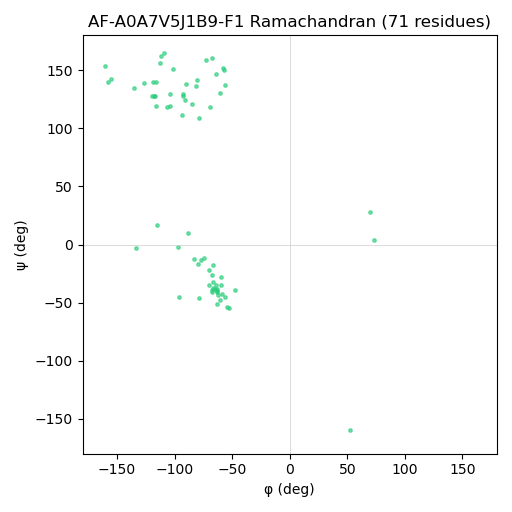8 -0.583 7.370 1.00 97.25 68 VAL A C 1
ATOM 542 O O . VAL A 1 68 ? 0.541 0.450 7.633 1.00 97.25 68 VAL A O 1
ATOM 545 N N . PHE A 1 69 ? -1.399 -0.659 7.320 1.00 97.75 69 PHE A N 1
ATOM 546 C CA . PHE A 1 69 ? -2.299 0.409 7.706 1.00 97.75 69 PHE A CA 1
ATOM 547 C C . PHE A 1 69 ? -2.866 0.152 9.097 1.00 97.75 69 PHE A C 1
ATOM 549 O O . PHE A 1 69 ? -3.052 -0.998 9.505 1.00 97.75 69 PHE A O 1
ATOM 556 N N . HIS A 1 70 ? -3.188 1.231 9.792 1.00 97.94 70 HIS A N 1
ATOM 557 C CA . HIS A 1 70 ? -3.848 1.222 11.084 1.00 97.94 70 HIS A CA 1
ATOM 558 C C . HIS A 1 70 ? -5.090 2.111 11.024 1.00 97.94 70 HIS A C 1
ATOM 560 O O . HIS A 1 70 ? -5.053 3.182 10.416 1.00 97.94 70 HIS A O 1
ATOM 566 N N . LYS A 1 71 ? -6.186 1.658 11.636 1.00 97.88 71 LYS A N 1
ATOM 567 C CA . LYS A 1 71 ? -7.385 2.463 11.857 1.00 97.88 71 LYS A CA 1
ATOM 568 C C . LYS A 1 71 ? -7.293 3.098 13.245 1.00 97.88 71 LYS A C 1
ATOM 570 O O . LYS A 1 71 ? -7.358 2.354 14.223 1.00 97.88 71 LYS A O 1
ATOM 575 N N . PRO A 1 72 ? -7.133 4.427 13.351 1.00 95.06 72 PRO A N 1
ATOM 576 C CA . PRO A 1 72 ? -7.067 5.102 14.643 1.00 95.06 72 PRO A CA 1
ATOM 577 C C . PRO A 1 72 ? -8.309 4.825 15.498 1.00 95.06 72 PRO A C 1
ATOM 579 O O . PRO A 1 72 ? -9.396 4.589 14.964 1.00 95.06 72 PRO A O 1
ATOM 582 N N . CYS A 1 73 ? -8.129 4.827 16.820 1.00 86.62 73 CYS A N 1
ATOM 583 C CA . CYS A 1 73 ? -9.221 4.662 17.778 1.00 86.62 73 CYS A CA 1
ATOM 584 C C . CYS A 1 73 ? -10.152 5.873 17.812 1.00 86.62 73 CYS A C 1
ATOM 586 O O . CYS A 1 73 ? -9.634 7.010 17.763 1.00 86.62 73 CYS A O 1
#

pLDDT: mean 93.43, std 4.12, range [76.56, 97.94]

Mean predicted aligned error: 3.29 Å

Sequence (73 aa):
EELAGALNQGGYLIVMTQFPSKSDEAFLDWWYRRDVTHISFFSPRSFAIMASTVGLEVLKQLNDNVVVFHKPC